Protein AF-A0A8B4CF68-F1 (afdb_monomer_lite)

pLDDT: mean 77.52, std 21.67, range [27.91, 98.62]

Secondary structure (DSSP, 8-state):
--TTT------SSTT-----GGGHHHHHHHHHHHHHHTTSS-TTPEEEP-STT-TTT-GGGTTS------TT-EEEHHHHHHHHHHS--HHHHHHHHHHHHSSHHHHHHHHHHHHHHHT----EE---STTSS-EE-----------

Organism: Shigella sonnei (NCBI:txid624)

Sequence (147 aa):
MDYASGKVLAEGNADEKLDPASLTKIMTSYVVGQALKADKIKLTDMVTVGKDAWATGNPALRGSSVMFLKPGDQVSVADLNKGVIIQSGNDACIALADYVAGSQESFIGLMNGYAKKTGSDQHYLPDGARSGCAGAVQYRARYGIAG

InterPro domains:
  IPR001967 Peptidase S11, D-alanyl-D-alanine carboxypeptidase A, N-terminal [PF00768] (1-119)
  IPR012338 Beta-lactamase/transpeptidase-like [G3DSA:3.40.710.10] (1-130)
  IPR012338 Beta-lactamase/transpeptidase-like [SSF56601] (1-125)
  IPR018044 Peptidase S11, D-alanyl-D-alanine carboxypeptidase A [PR00725] (21-32)
  IPR018044 Peptidase S11, D-alanyl-D-alanine carboxypeptidase A [PR00725] (80-97)
  IPR018044 Peptidase S11, D-alanyl-D-alanine carboxypeptidase A [PR00725] (107-120)

Foldseek 3Di:
DDPPPPDDPFFDPQFDDDWCQLVLLVLLLVLLVVCCVVVVFHQAAWFFQALCLACVNQVLNPPHFAPRDDGRDTDGNNVLNCCCPPRVHLSSSQSSQCVSQVGLVSSLVSSQVVCVVVVHPWHWDPDPSNSNRTIGPHDRDGDDDDD

Structure (mmCIF, N/CA/C/O backbone):
data_AF-A0A8B4CF68-F1
#
_entry.id   AF-A0A8B4CF68-F1
#
loop_
_atom_site.group_PDB
_atom_site.id
_atom_site.type_symbol
_atom_site.label_atom_id
_atom_site.label_alt_id
_atom_site.label_comp_id
_atom_site.label_asym_id
_atom_site.label_entity_id
_atom_site.label_seq_id
_atom_site.pdbx_PDB_ins_code
_atom_site.Cartn_x
_atom_site.Cartn_y
_atom_site.Cartn_z
_atom_site.occupancy
_atom_site.B_iso_or_equiv
_atom_site.auth_seq_id
_atom_site.auth_comp_id
_atom_site.auth_asym_id
_atom_site.auth_atom_id
_atom_site.pdbx_PDB_model_num
ATOM 1 N N . MET A 1 1 ? 12.828 -4.280 -23.700 1.00 52.12 1 MET A N 1
ATOM 2 C CA . MET A 1 1 ? 12.870 -5.758 -23.661 1.00 52.12 1 MET A CA 1
ATOM 3 C C . MET A 1 1 ? 11.609 -6.259 -24.336 1.00 52.12 1 MET A C 1
ATOM 5 O O . MET A 1 1 ? 10.569 -5.653 -24.115 1.00 52.12 1 MET A O 1
ATOM 9 N N . ASP A 1 2 ? 11.693 -7.296 -25.161 1.00 41.88 2 ASP A N 1
ATOM 10 C CA .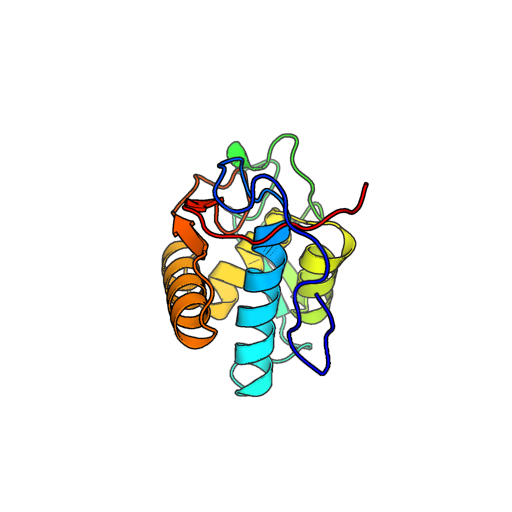 ASP A 1 2 ? 10.498 -7.947 -25.703 1.00 41.88 2 ASP A CA 1
ATOM 11 C C . ASP A 1 2 ? 9.813 -8.816 -24.630 1.00 41.88 2 ASP A C 1
ATOM 13 O O . ASP A 1 2 ? 10.482 -9.574 -23.928 1.00 41.88 2 ASP A O 1
ATOM 17 N N . TYR A 1 3 ? 8.489 -8.696 -24.491 1.00 46.47 3 TYR A N 1
ATOM 18 C CA . TYR A 1 3 ? 7.728 -9.349 -23.416 1.00 46.47 3 TYR A CA 1
ATOM 19 C C . TYR A 1 3 ? 7.591 -10.868 -23.609 1.00 46.47 3 TYR A C 1
ATOM 21 O O . TYR A 1 3 ? 7.558 -11.605 -22.628 1.00 46.47 3 TYR A O 1
ATOM 29 N N . ALA A 1 4 ? 7.532 -11.346 -24.856 1.00 43.91 4 ALA A N 1
ATOM 30 C CA . ALA A 1 4 ? 7.322 -12.763 -25.157 1.00 43.91 4 ALA A CA 1
ATOM 31 C C . ALA A 1 4 ? 8.629 -13.578 -25.162 1.00 43.91 4 ALA A C 1
ATOM 33 O O . ALA A 1 4 ? 8.625 -14.756 -24.817 1.00 43.91 4 ALA A O 1
ATOM 34 N N . SER A 1 5 ? 9.746 -12.958 -25.555 1.00 49.81 5 SER A N 1
ATOM 35 C CA . SER A 1 5 ? 11.055 -13.608 -25.719 1.00 49.81 5 SER A CA 1
ATOM 36 C C . SER A 1 5 ? 12.107 -13.194 -24.685 1.00 49.81 5 SER A C 1
ATOM 38 O O . SER A 1 5 ? 13.217 -13.724 -24.708 1.00 49.81 5 SER A O 1
ATOM 40 N N . GLY A 1 6 ? 11.813 -12.221 -23.814 1.00 52.84 6 GLY A N 1
ATOM 41 C CA . GLY A 1 6 ? 12.759 -11.683 -22.826 1.00 52.84 6 GLY A CA 1
ATOM 42 C C . GLY A 1 6 ? 13.970 -10.961 -23.433 1.00 52.84 6 GLY A C 1
ATOM 43 O O . GLY A 1 6 ? 14.901 -10.589 -22.717 1.00 52.84 6 GLY A O 1
ATOM 44 N N . LYS A 1 7 ? 13.996 -10.759 -24.757 1.00 42.41 7 LYS A N 1
ATOM 45 C CA . LYS A 1 7 ? 15.174 -10.263 -25.471 1.00 42.41 7 LYS A CA 1
ATOM 46 C C . LYS A 1 7 ? 15.404 -8.778 -25.183 1.00 42.41 7 LYS A C 1
ATOM 48 O O . LYS A 1 7 ? 14.511 -7.941 -25.351 1.00 42.41 7 LYS A O 1
ATOM 53 N N . VAL A 1 8 ? 16.615 -8.438 -24.750 1.00 46.94 8 VAL A N 1
ATOM 54 C CA . VAL A 1 8 ? 17.072 -7.047 -24.619 1.00 46.94 8 VAL A CA 1
ATOM 55 C C . VAL A 1 8 ? 17.349 -6.503 -26.023 1.00 46.94 8 VAL A C 1
ATOM 57 O O . VAL A 1 8 ? 17.970 -7.183 -26.836 1.00 46.94 8 VAL A O 1
ATOM 60 N N . LEU A 1 9 ? 16.822 -5.312 -26.324 1.00 42.69 9 LEU A N 1
ATOM 61 C CA . LEU A 1 9 ? 16.871 -4.707 -27.666 1.00 42.69 9 LEU A CA 1
ATOM 62 C C . LEU A 1 9 ? 17.871 -3.539 -27.754 1.00 42.69 9 LEU A C 1
ATOM 64 O O . LEU A 1 9 ? 18.357 -3.247 -28.837 1.00 42.69 9 LEU A O 1
ATOM 68 N N . ALA A 1 10 ? 18.184 -2.912 -26.616 1.00 36.44 10 ALA A N 1
ATOM 69 C CA . ALA A 1 10 ? 19.256 -1.942 -26.401 1.00 36.44 10 ALA A CA 1
ATOM 70 C C . ALA A 1 10 ? 19.536 -1.859 -24.886 1.00 36.44 10 ALA A C 1
ATOM 72 O O . ALA A 1 10 ? 18.625 -2.118 -24.089 1.00 36.44 10 ALA A O 1
ATOM 73 N N . GLU A 1 11 ? 20.755 -1.491 -24.487 1.00 39.50 11 GLU A N 1
ATOM 74 C CA . GLU A 1 11 ? 21.121 -1.216 -23.090 1.00 39.50 11 GLU A CA 1
ATOM 75 C C . GLU A 1 11 ? 22.165 -0.092 -22.993 1.00 39.50 11 GLU A C 1
ATOM 77 O O . GLU A 1 11 ? 23.044 0.024 -23.844 1.00 39.50 11 GLU A O 1
ATOM 82 N N . GLY A 1 12 ? 22.055 0.738 -21.953 1.00 33.22 12 GLY A N 1
ATOM 83 C CA . GLY A 1 12 ? 22.984 1.826 -21.638 1.00 33.22 12 GLY A CA 1
ATOM 84 C C . GLY A 1 12 ? 22.882 2.168 -20.151 1.00 33.22 12 GLY A C 1
ATOM 85 O O . GLY A 1 12 ? 21.776 2.258 -19.625 1.00 33.22 12 GLY A O 1
ATOM 86 N N . ASN A 1 13 ? 24.023 2.277 -19.462 1.00 37.72 13 ASN A N 1
ATOM 87 C CA . ASN A 1 13 ? 24.140 2.483 -18.006 1.00 37.72 13 ASN A CA 1
ATOM 88 C C . ASN A 1 13 ? 23.277 1.542 -17.125 1.00 37.72 13 ASN A C 1
ATOM 90 O O . ASN A 1 13 ? 22.846 1.911 -16.035 1.00 37.72 13 ASN A O 1
ATOM 94 N N . ALA A 1 14 ? 23.065 0.292 -17.554 1.00 43.56 14 ALA A N 1
ATOM 95 C CA . ALA A 1 14 ? 22.175 -0.678 -16.896 1.00 43.56 14 ALA A CA 1
ATOM 96 C C . ALA A 1 14 ? 22.576 -1.115 -15.459 1.00 43.56 14 ALA A C 1
ATOM 98 O O . ALA A 1 14 ? 21.804 -1.814 -14.798 1.00 43.56 14 ALA A O 1
ATOM 99 N N . ASP A 1 15 ? 23.756 -0.710 -14.973 1.00 47.31 15 ASP A N 1
ATOM 100 C CA . ASP A 1 15 ? 24.301 -1.020 -13.639 1.00 47.31 15 ASP A CA 1
ATOM 101 C C . ASP A 1 15 ? 24.478 0.234 -12.726 1.00 47.31 15 ASP A C 1
ATOM 103 O O . ASP A 1 15 ? 25.028 0.124 -11.626 1.00 47.31 15 ASP A O 1
ATOM 107 N N . GLU A 1 16 ? 24.033 1.429 -13.147 1.00 41.97 16 GLU A N 1
ATOM 108 C CA . GLU A 1 16 ? 24.190 2.711 -12.415 1.00 41.97 16 GLU A CA 1
ATOM 109 C C . GLU A 1 16 ? 23.060 3.010 -11.397 1.00 41.97 16 GLU A C 1
ATOM 111 O O . GLU A 1 16 ? 21.931 2.583 -11.586 1.00 41.97 16 GLU A O 1
ATOM 116 N N . LYS A 1 17 ? 23.333 3.805 -10.344 1.00 49.91 17 LYS A N 1
ATOM 117 C CA . LYS A 1 17 ? 22.405 4.208 -9.253 1.00 49.91 17 LYS A CA 1
ATOM 118 C C . LYS A 1 17 ? 22.495 5.730 -9.029 1.00 49.91 17 LYS A C 1
ATOM 120 O O . LYS A 1 17 ? 23.594 6.191 -8.735 1.00 49.91 17 LYS A O 1
ATOM 125 N N . LEU A 1 18 ? 21.470 6.585 -9.129 1.00 50.53 18 LEU A N 1
ATOM 126 C CA . LEU A 1 18 ? 20.013 6.441 -9.342 1.00 50.53 18 LEU A CA 1
ATOM 127 C C . LEU A 1 18 ? 19.178 5.900 -8.149 1.00 50.53 18 LEU A C 1
ATOM 129 O O . LEU A 1 18 ? 19.608 5.008 -7.423 1.00 50.53 18 LEU A O 1
ATOM 133 N N . ASP A 1 19 ? 17.963 6.447 -7.989 1.00 53.47 19 ASP A N 1
ATOM 134 C CA . ASP A 1 19 ? 16.898 6.154 -7.002 1.00 53.47 19 ASP A CA 1
ATOM 135 C C . ASP A 1 19 ? 15.653 5.655 -7.781 1.00 53.47 19 ASP A C 1
ATOM 137 O O . ASP A 1 19 ? 15.308 6.270 -8.794 1.00 53.47 19 ASP A O 1
ATOM 141 N N . PRO A 1 20 ? 14.984 4.548 -7.398 1.00 54.62 20 PRO A N 1
ATOM 142 C CA . PRO A 1 20 ? 13.801 4.034 -8.106 1.00 54.62 20 PRO A CA 1
ATOM 143 C C . PRO A 1 20 ? 12.565 4.944 -8.019 1.00 54.62 20 PRO A C 1
ATOM 145 O O . PRO A 1 20 ? 11.620 4.748 -8.788 1.00 54.62 20 PRO A O 1
ATOM 148 N N . ALA A 1 21 ? 12.518 5.871 -7.056 1.00 61.59 21 ALA A N 1
ATOM 149 C CA . ALA A 1 21 ? 11.381 6.728 -6.750 1.00 61.59 21 ALA A CA 1
ATOM 150 C C . ALA A 1 21 ? 10.032 5.969 -6.805 1.00 61.59 21 ALA A C 1
ATOM 152 O O . ALA A 1 21 ? 9.790 5.025 -6.048 1.00 61.59 21 ALA A O 1
ATOM 153 N N . SER A 1 22 ? 9.143 6.345 -7.732 1.00 62.84 22 SER A N 1
ATOM 154 C CA . SER A 1 22 ? 7.804 5.750 -7.854 1.00 62.84 22 SER A CA 1
ATOM 155 C C . SER A 1 22 ? 7.778 4.317 -8.404 1.00 62.84 22 SER A C 1
ATOM 157 O O . SER A 1 22 ? 6.768 3.642 -8.215 1.00 62.84 22 SER A O 1
ATOM 159 N N . LEU A 1 23 ? 8.848 3.796 -9.025 1.00 63.59 23 LEU A N 1
ATOM 160 C CA . LEU A 1 23 ? 8.848 2.412 -9.535 1.00 63.59 23 LEU A CA 1
ATOM 161 C C . LEU A 1 23 ? 8.756 1.366 -8.417 1.00 63.59 23 LEU A C 1
ATOM 163 O O . LEU A 1 23 ? 8.238 0.273 -8.638 1.00 63.59 23 LEU A O 1
ATOM 167 N N . THR A 1 24 ? 9.156 1.721 -7.194 1.00 72.19 24 THR A N 1
ATOM 168 C CA . THR A 1 24 ? 8.934 0.914 -5.986 1.00 72.19 24 THR A CA 1
ATOM 169 C C . THR A 1 24 ? 7.462 0.517 -5.803 1.00 72.19 24 THR A C 1
ATOM 171 O O . THR A 1 24 ? 7.173 -0.594 -5.351 1.00 72.19 24 THR A O 1
ATOM 174 N N . LYS A 1 25 ? 6.518 1.373 -6.223 1.00 80.31 25 LYS A N 1
ATOM 175 C CA . LYS A 1 25 ? 5.075 1.121 -6.094 1.00 80.31 25 LYS A CA 1
ATOM 176 C C . LYS A 1 25 ? 4.574 -0.034 -6.964 1.00 80.31 25 LYS A C 1
ATOM 178 O O . LYS A 1 25 ? 3.566 -0.645 -6.620 1.00 80.31 25 LYS A O 1
ATOM 183 N N . ILE A 1 26 ? 5.306 -0.411 -8.018 1.00 83.94 26 ILE A N 1
ATOM 184 C CA . ILE A 1 26 ? 5.012 -1.624 -8.801 1.00 83.94 26 ILE A CA 1
ATOM 185 C C . ILE A 1 26 ? 5.118 -2.862 -7.901 1.00 83.94 26 ILE A C 1
ATOM 187 O O . ILE A 1 26 ? 4.241 -3.725 -7.935 1.00 83.94 26 ILE A O 1
ATOM 191 N N . MET A 1 27 ? 6.143 -2.929 -7.043 1.00 87.94 27 MET A N 1
ATOM 192 C CA . MET A 1 27 ? 6.281 -4.022 -6.080 1.00 87.94 27 MET A CA 1
ATOM 193 C C . MET A 1 27 ? 5.236 -3.927 -4.965 1.00 87.94 27 MET A C 1
ATOM 195 O O . MET A 1 27 ? 4.675 -4.954 -4.600 1.00 87.94 27 MET A O 1
ATOM 199 N N . THR A 1 28 ? 4.886 -2.727 -4.482 1.00 89.06 28 THR A N 1
ATOM 200 C CA . THR A 1 28 ? 3.762 -2.546 -3.540 1.00 89.06 28 THR A CA 1
ATOM 201 C C . THR A 1 28 ? 2.470 -3.157 -4.093 1.00 89.06 28 THR A C 1
ATOM 203 O O . THR A 1 28 ? 1.880 -4.033 -3.457 1.00 89.06 28 THR A O 1
ATOM 206 N N . SER A 1 29 ? 2.066 -2.787 -5.312 1.00 89.69 29 SER A N 1
ATOM 207 C CA . SER A 1 29 ? 0.882 -3.361 -5.963 1.00 89.69 29 SER A CA 1
ATOM 208 C C . SER A 1 29 ? 1.037 -4.849 -6.297 1.00 89.69 29 SER A C 1
ATOM 210 O O . SER A 1 29 ? 0.041 -5.571 -6.282 1.00 89.69 29 SER A O 1
ATOM 212 N N . TYR A 1 30 ? 2.255 -5.350 -6.533 1.00 91.8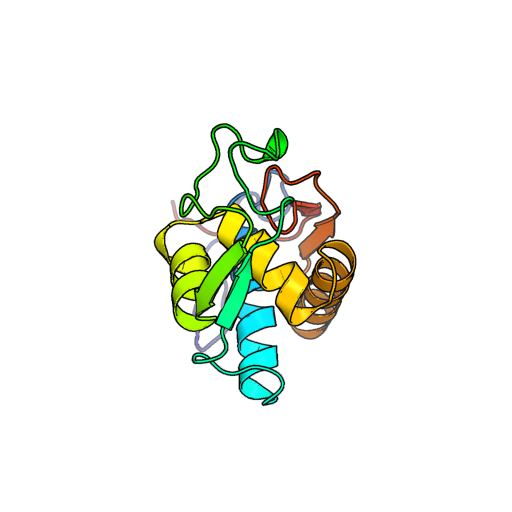1 30 TYR A N 1
ATOM 213 C CA . TYR A 1 30 ? 2.509 -6.788 -6.681 1.00 91.81 30 TYR A CA 1
ATOM 214 C C . TYR A 1 30 ? 2.269 -7.555 -5.370 1.00 91.81 30 TYR A C 1
ATOM 216 O O . TYR A 1 30 ? 1.587 -8.579 -5.387 1.00 91.81 30 TYR A O 1
ATOM 224 N N . VAL A 1 31 ? 2.752 -7.057 -4.223 1.00 94.12 31 VAL A N 1
ATOM 225 C CA . VAL A 1 31 ? 2.499 -7.677 -2.906 1.00 94.12 31 VAL A CA 1
ATOM 226 C C . VAL A 1 31 ? 1.001 -7.681 -2.583 1.00 94.12 31 VAL A C 1
ATOM 228 O O . VAL A 1 31 ? 0.467 -8.723 -2.196 1.00 94.12 31 VAL A O 1
ATOM 231 N N . VAL A 1 32 ? 0.306 -6.561 -2.813 1.00 95.06 32 VAL A N 1
ATOM 232 C CA . VAL A 1 32 ? -1.158 -6.449 -2.645 1.00 95.06 32 VAL A CA 1
ATOM 233 C C . VAL A 1 32 ? -1.895 -7.412 -3.586 1.00 95.06 32 VAL A C 1
ATOM 235 O O . VAL A 1 32 ? -2.770 -8.156 -3.147 1.00 95.06 32 VAL A O 1
ATOM 238 N N . GLY A 1 33 ? -1.499 -7.479 -4.860 1.00 95.88 33 GLY A N 1
ATOM 239 C CA . GLY A 1 33 ? -2.053 -8.413 -5.846 1.00 95.88 33 GLY A CA 1
ATOM 240 C C . GLY A 1 33 ? -1.851 -9.883 -5.471 1.00 95.88 33 GLY A C 1
ATOM 241 O O . GLY A 1 33 ? -2.750 -10.700 -5.659 1.00 95.88 33 GLY A O 1
ATOM 242 N N . GLN A 1 34 ? -0.708 -10.226 -4.877 1.00 97.19 34 GLN A N 1
ATOM 243 C CA . GLN A 1 34 ? -0.432 -11.571 -4.372 1.00 97.19 34 GLN A CA 1
ATOM 244 C C . GLN A 1 34 ? -1.231 -11.904 -3.102 1.00 97.19 34 GLN A C 1
ATOM 246 O O . GLN A 1 34 ? -1.609 -13.060 -2.922 1.00 97.19 34 GLN A O 1
ATOM 251 N N . ALA A 1 35 ? -1.524 -10.922 -2.242 1.00 97.44 35 ALA A N 1
ATOM 252 C CA . ALA A 1 35 ? -2.413 -11.100 -1.092 1.00 97.44 35 ALA A CA 1
ATOM 253 C C . ALA A 1 35 ? -3.877 -11.307 -1.527 1.00 97.44 35 ALA A C 1
ATOM 255 O O . ALA A 1 35 ? -4.525 -12.231 -1.034 1.00 97.44 35 ALA A O 1
ATOM 256 N N . LEU A 1 36 ? -4.352 -10.524 -2.505 1.00 97.56 36 LEU A N 1
ATOM 257 C CA . LEU A 1 36 ? -5.659 -10.693 -3.159 1.00 97.56 36 LEU A CA 1
ATOM 258 C C . LEU A 1 36 ? -5.785 -12.075 -3.818 1.00 97.56 36 LEU A C 1
ATOM 260 O O . LEU A 1 36 ? -6.746 -12.795 -3.579 1.00 97.56 36 LEU A O 1
ATOM 264 N N . LYS A 1 37 ? -4.784 -12.484 -4.608 1.00 97.25 37 LYS A N 1
ATOM 265 C CA . LYS A 1 37 ? -4.750 -13.790 -5.295 1.00 97.25 37 LYS A CA 1
ATOM 266 C C . LYS A 1 37 ? -4.721 -14.990 -4.337 1.00 97.25 37 LYS A C 1
ATOM 268 O O . LYS A 1 37 ? -5.063 -16.095 -4.742 1.00 97.25 37 LYS A O 1
ATOM 273 N N . ALA A 1 38 ? -4.275 -14.786 -3.101 1.00 97.38 38 ALA A N 1
ATOM 274 C CA . ALA A 1 38 ? -4.233 -15.806 -2.057 1.00 97.38 38 ALA A CA 1
ATOM 275 C C . ALA A 1 38 ? -5.447 -15.750 -1.106 1.00 97.38 38 ALA A C 1
ATOM 277 O O . ALA A 1 38 ? -5.373 -16.339 -0.028 1.00 97.38 38 ALA A O 1
ATOM 278 N N . ASP A 1 39 ? -6.505 -15.006 -1.462 1.00 97.31 39 ASP A N 1
ATOM 279 C CA . ASP A 1 39 ? -7.723 -14.781 -0.663 1.00 97.31 39 ASP A CA 1
ATOM 280 C C . ASP A 1 39 ? -7.460 -14.287 0.778 1.00 97.31 39 ASP A C 1
ATOM 282 O O . ASP A 1 39 ? -8.284 -14.459 1.677 1.00 97.31 39 ASP A O 1
ATOM 286 N N . LYS A 1 40 ? -6.307 -13.641 1.017 1.00 97.62 40 LYS A N 1
ATOM 287 C CA . LYS A 1 40 ? -5.946 -13.083 2.334 1.00 97.62 40 LYS A CA 1
ATOM 288 C C . LYS A 1 40 ? -6.628 -11.751 2.629 1.00 97.62 40 LYS A C 1
ATOM 290 O O . LYS A 1 40 ? -6.804 -11.408 3.791 1.00 97.62 40 LYS A O 1
ATOM 295 N N . ILE A 1 41 ? -6.944 -11.011 1.572 1.00 98.06 41 ILE A N 1
ATOM 296 C CA . ILE A 1 41 ? -7.655 -9.731 1.566 1.00 98.06 41 ILE A CA 1
ATOM 297 C C . ILE A 1 41 ? -8.564 -9.706 0.335 1.00 98.06 41 ILE A C 1
ATOM 299 O O . ILE A 1 41 ? -8.333 -10.446 -0.626 1.00 98.06 41 ILE A O 1
ATOM 303 N N . LYS A 1 42 ? -9.550 -8.816 0.317 1.00 98.44 42 LYS A N 1
ATOM 304 C CA . LYS A 1 42 ? -10.470 -8.589 -0.802 1.00 98.44 42 LYS A CA 1
ATOM 305 C C . LYS A 1 42 ? -10.469 -7.121 -1.194 1.00 98.44 42 LYS A C 1
ATOM 307 O O . LYS A 1 42 ? -10.268 -6.239 -0.371 1.00 98.44 42 LYS A O 1
ATOM 312 N N . LEU A 1 43 ? -10.781 -6.847 -2.460 1.00 98.00 43 LEU A N 1
ATOM 313 C CA . LEU A 1 43 ? -10.923 -5.480 -2.981 1.00 98.00 43 LEU A CA 1
ATOM 314 C C . LEU A 1 43 ? -11.978 -4.647 -2.227 1.00 98.00 43 LEU A C 1
ATOM 316 O O . LEU A 1 43 ? -11.868 -3.426 -2.173 1.00 98.00 43 LEU A O 1
ATOM 320 N N . THR A 1 44 ? -12.984 -5.314 -1.661 1.00 98.38 44 THR A N 1
ATOM 321 C CA . THR A 1 44 ? -14.082 -4.726 -0.881 1.00 98.38 44 THR A CA 1
ATOM 322 C C . THR A 1 44 ? -13.765 -4.533 0.598 1.00 98.38 44 THR A C 1
ATOM 324 O O . THR A 1 44 ? -14.601 -3.983 1.310 1.00 98.38 44 THR A O 1
ATOM 327 N N . ASP A 1 45 ? -12.622 -5.020 1.087 1.00 98.56 45 ASP A N 1
ATOM 328 C CA . ASP A 1 45 ? -12.287 -4.882 2.500 1.00 98.56 45 ASP A CA 1
ATOM 329 C C . ASP A 1 45 ? -11.982 -3.416 2.819 1.00 98.56 45 ASP A C 1
ATOM 331 O O . ASP A 1 45 ? -11.339 -2.712 2.034 1.00 98.56 45 ASP A O 1
ATOM 335 N N . MET A 1 46 ? -12.464 -2.957 3.973 1.00 98.62 46 MET A N 1
ATOM 336 C CA . MET A 1 46 ? -12.277 -1.585 4.432 1.00 98.62 46 MET A CA 1
ATOM 337 C C . MET A 1 46 ? -11.038 -1.504 5.319 1.00 98.62 46 MET A C 1
ATOM 339 O O . MET A 1 46 ? -10.938 -2.177 6.347 1.00 98.62 46 MET A O 1
ATOM 343 N N . VAL A 1 47 ? -10.095 -0.664 4.910 1.00 98.50 47 VAL A N 1
ATOM 344 C CA . VAL A 1 47 ? -8.875 -0.360 5.651 1.00 98.50 47 VAL A CA 1
ATOM 345 C C . VAL A 1 47 ? -9.126 0.864 6.521 1.00 98.50 47 VAL A C 1
ATOM 347 O O . VAL A 1 47 ? -9.571 1.902 6.031 1.00 98.50 47 VAL A O 1
ATOM 350 N N . THR A 1 48 ? -8.808 0.745 7.810 1.00 98.38 48 THR A N 1
ATOM 351 C CA . THR A 1 48 ? -8.802 1.881 8.739 1.00 98.38 48 THR A CA 1
ATOM 352 C C . THR A 1 48 ? -7.483 2.628 8.596 1.00 98.38 48 THR A C 1
ATOM 354 O O . THR A 1 48 ? -6.426 2.062 8.865 1.00 98.38 48 THR A O 1
ATOM 357 N N . VAL A 1 49 ? -7.531 3.893 8.188 1.00 97.69 49 VAL A N 1
ATOM 358 C CA . VAL A 1 49 ? -6.330 4.715 7.992 1.00 97.69 49 VAL A CA 1
ATOM 359 C C . VAL A 1 49 ? -5.674 5.053 9.338 1.00 97.69 49 VAL A C 1
ATOM 361 O O . VAL A 1 49 ? -6.328 5.561 10.255 1.00 97.69 49 VAL A O 1
ATOM 364 N N . GLY A 1 50 ? -4.370 4.786 9.448 1.00 95.25 50 GLY A N 1
ATOM 365 C CA . GLY A 1 50 ? -3.541 5.092 10.616 1.00 95.25 50 GLY A CA 1
ATOM 366 C C . GLY A 1 50 ? -3.088 6.558 10.710 1.00 95.25 50 GLY A C 1
ATOM 367 O O . GLY A 1 50 ? -3.475 7.422 9.922 1.00 95.25 50 GLY A O 1
ATOM 368 N N . LYS A 1 51 ? -2.265 6.871 11.720 1.00 95.12 51 LYS A N 1
ATOM 369 C CA . LYS A 1 51 ? -1.679 8.222 11.905 1.00 95.12 51 LYS A CA 1
ATOM 370 C C . LYS A 1 51 ? -0.410 8.438 11.074 1.00 95.12 51 LYS A C 1
ATOM 372 O O . LYS A 1 51 ? -0.108 9.562 10.689 1.00 95.12 51 LYS A O 1
ATOM 377 N N . ASP A 1 52 ? 0.303 7.356 10.817 1.00 90.88 52 ASP A N 1
ATOM 378 C CA . ASP A 1 52 ? 1.421 7.184 9.883 1.00 90.88 52 ASP A CA 1
ATOM 379 C C . ASP A 1 52 ? 1.034 7.512 8.434 1.00 90.88 52 ASP A C 1
ATOM 381 O O . ASP A 1 52 ? 1.758 8.244 7.757 1.00 90.88 52 ASP A O 1
ATOM 385 N N . ALA A 1 53 ? -0.131 7.048 7.981 1.00 92.12 53 ALA A N 1
ATOM 386 C CA . ALA A 1 53 ? -0.682 7.342 6.660 1.00 92.12 53 ALA A CA 1
ATOM 387 C C . ALA A 1 53 ? -1.204 8.790 6.509 1.00 92.12 53 ALA A C 1
ATOM 389 O O . ALA A 1 53 ? -1.588 9.195 5.418 1.00 92.12 53 ALA A O 1
ATOM 390 N N . TRP A 1 54 ? -1.229 9.611 7.565 1.00 93.94 54 TRP A N 1
ATOM 391 C CA . TRP A 1 54 ? -1.776 10.968 7.480 1.00 93.94 54 TRP A CA 1
ATOM 392 C C . TRP A 1 54 ? -0.722 12.004 7.078 1.00 93.94 54 TRP A C 1
ATOM 394 O O . TRP A 1 54 ? 0.142 12.377 7.871 1.00 93.94 54 TRP A O 1
ATOM 404 N N . ALA A 1 55 ? -0.851 12.564 5.873 1.00 88.94 55 ALA A N 1
ATOM 405 C CA . ALA A 1 55 ? 0.118 13.506 5.300 1.00 88.94 55 ALA A CA 1
ATOM 406 C C . ALA A 1 55 ? 0.391 14.778 6.133 1.00 88.94 55 ALA A C 1
ATOM 408 O O . ALA A 1 55 ? 1.473 15.358 6.042 1.00 88.94 55 ALA A O 1
ATOM 409 N N . THR A 1 56 ? -0.566 15.233 6.951 1.00 89.19 56 THR A N 1
ATOM 410 C CA . THR A 1 56 ? -0.360 16.377 7.862 1.00 89.19 56 THR A CA 1
ATOM 411 C C . THR A 1 56 ? 0.343 15.967 9.160 1.00 89.19 56 THR A C 1
ATOM 413 O O . THR A 1 56 ? 1.072 16.773 9.734 1.00 89.19 56 THR A O 1
ATOM 416 N N . GLY A 1 57 ? 0.132 14.728 9.621 1.00 86.12 57 GLY A N 1
ATOM 417 C CA . GLY A 1 57 ? 0.709 14.187 10.855 1.00 86.12 57 GLY A CA 1
ATOM 418 C C . GLY A 1 57 ? 2.086 13.544 10.677 1.00 86.12 57 GLY A C 1
ATOM 419 O O . GLY A 1 57 ? 2.860 13.512 11.630 1.00 86.12 57 GLY A O 1
ATOM 420 N N . ASN A 1 58 ? 2.411 13.075 9.470 1.00 85.81 58 ASN A N 1
ATOM 421 C CA . ASN A 1 58 ? 3.681 12.439 9.132 1.00 85.81 58 ASN A CA 1
ATOM 422 C C . ASN A 1 58 ? 4.575 13.391 8.304 1.00 85.81 58 ASN A C 1
ATOM 424 O O . ASN A 1 58 ? 4.323 13.592 7.112 1.00 85.81 58 ASN A O 1
ATOM 428 N N . PRO A 1 59 ? 5.653 13.962 8.885 1.00 85.69 59 PRO A N 1
ATOM 429 C CA . PRO A 1 59 ? 6.524 14.909 8.190 1.00 85.69 59 PRO A CA 1
ATOM 430 C C . PRO A 1 59 ? 7.188 14.372 6.920 1.00 85.69 59 PRO A C 1
ATOM 432 O O . PRO A 1 59 ? 7.534 15.169 6.051 1.00 85.69 59 PRO A O 1
ATOM 435 N N . ALA A 1 60 ? 7.358 13.054 6.795 1.00 81.06 60 ALA A N 1
ATOM 436 C CA . ALA A 1 60 ? 7.994 12.437 5.637 1.00 81.06 60 ALA A CA 1
ATOM 437 C C . ALA A 1 60 ? 7.110 12.434 4.379 1.00 81.06 60 ALA A C 1
ATOM 439 O O . ALA A 1 60 ? 7.632 12.396 3.268 1.00 81.06 60 ALA A O 1
ATOM 440 N N . LEU A 1 61 ? 5.786 12.536 4.540 1.00 82.62 61 LEU A N 1
ATOM 441 C CA . LEU A 1 61 ? 4.836 12.643 3.428 1.00 82.62 61 LEU A CA 1
ATOM 442 C C . LEU A 1 61 ? 4.748 14.070 2.849 1.00 82.62 61 LEU A C 1
ATOM 444 O O . LEU A 1 61 ? 4.120 14.280 1.807 1.00 82.62 61 LEU A O 1
ATOM 448 N N . ARG A 1 62 ? 5.363 15.073 3.494 1.00 83.38 62 ARG A N 1
ATOM 449 C CA . ARG A 1 62 ? 5.256 16.485 3.089 1.00 83.38 62 ARG A CA 1
ATOM 450 C C . ARG A 1 62 ? 5.931 16.718 1.735 1.00 83.38 62 ARG A C 1
ATOM 452 O O . ARG A 1 62 ? 7.116 16.456 1.572 1.00 83.38 62 ARG A O 1
ATOM 459 N N . GLY A 1 63 ? 5.170 17.255 0.781 1.00 81.19 63 GLY A N 1
ATOM 460 C CA . GLY A 1 63 ? 5.637 17.488 -0.591 1.00 81.19 63 GLY A CA 1
ATOM 461 C C . GLY A 1 63 ? 5.625 16.245 -1.489 1.00 81.19 63 GLY A C 1
ATOM 462 O O . GLY A 1 63 ? 6.032 16.342 -2.643 1.00 81.19 63 GLY A O 1
ATOM 463 N N . SER A 1 64 ? 5.148 15.098 -0.993 1.00 82.25 64 SER A N 1
ATOM 464 C CA . SER A 1 64 ? 4.948 13.888 -1.798 1.00 82.25 64 SER A CA 1
ATOM 465 C C . SER A 1 64 ? 3.534 13.807 -2.392 1.00 82.25 64 SER A C 1
ATOM 467 O O . SER A 1 64 ? 2.640 14.559 -2.000 1.00 82.25 64 SER A O 1
ATOM 469 N N . SER A 1 65 ? 3.326 12.900 -3.353 1.00 87.19 65 SER A N 1
ATOM 470 C CA . SER A 1 65 ? 1.987 12.606 -3.885 1.00 87.19 65 SER A CA 1
ATOM 471 C C . SER A 1 65 ? 1.163 11.828 -2.858 1.00 87.19 65 SER A C 1
ATOM 473 O O . SER A 1 65 ? 1.663 10.875 -2.262 1.00 87.19 65 SER A O 1
ATOM 475 N N . VAL A 1 66 ? -0.090 12.236 -2.646 1.00 90.94 66 VAL A N 1
ATOM 476 C CA . VAL A 1 66 ? -0.974 11.722 -1.586 1.00 90.94 66 VAL A CA 1
ATOM 477 C C . VAL A 1 66 ? -2.439 11.682 -2.041 1.00 90.94 66 VAL A C 1
ATOM 479 O O . VAL A 1 66 ? -2.857 12.502 -2.858 1.00 90.94 66 VAL A O 1
ATOM 482 N N . MET A 1 67 ? -3.220 10.756 -1.482 1.00 94.56 67 MET A N 1
ATOM 483 C CA . MET A 1 67 ? -4.688 10.697 -1.564 1.00 94.56 67 MET A CA 1
ATOM 484 C C . MET A 1 67 ? -5.387 11.664 -0.588 1.00 94.56 67 MET A C 1
ATOM 486 O O . MET A 1 67 ? -6.597 11.856 -0.693 1.00 94.56 67 MET A O 1
ATOM 490 N N . PHE A 1 68 ? -4.644 12.271 0.345 1.00 95.12 68 PHE A N 1
ATOM 491 C CA . PHE A 1 68 ? -5.140 13.122 1.440 1.00 95.12 68 PHE A CA 1
ATOM 492 C C . PHE A 1 68 ? -5.937 12.361 2.515 1.00 95.12 68 PHE A C 1
ATOM 494 O O . PHE A 1 68 ? -6.875 12.909 3.104 1.00 95.12 68 PHE A O 1
ATOM 501 N N . LEU A 1 69 ? -5.532 11.117 2.797 1.00 96.00 69 LEU A N 1
ATOM 502 C CA . LEU A 1 69 ? -6.134 10.274 3.838 1.00 96.00 69 LEU A CA 1
ATOM 503 C C . LEU A 1 69 ? -6.002 10.899 5.240 1.00 96.00 69 LEU A C 1
ATOM 505 O O . LEU A 1 69 ? -5.008 11.572 5.534 1.00 96.00 69 LEU A O 1
ATOM 509 N N . LYS A 1 70 ? -6.972 10.647 6.127 1.00 97.38 70 LYS A N 1
ATOM 510 C CA . LYS A 1 70 ? -6.983 11.103 7.529 1.00 97.38 70 LYS A CA 1
ATOM 511 C C . LYS A 1 70 ? -7.141 9.927 8.503 1.00 97.38 70 LYS A C 1
ATOM 513 O O . LYS A 1 70 ? -7.775 8.933 8.157 1.00 97.38 70 LYS A O 1
ATOM 518 N N . PRO A 1 71 ? -6.629 10.025 9.745 1.00 98.00 71 PRO A N 1
ATOM 519 C CA . PRO A 1 71 ? -6.706 8.925 10.699 1.00 98.00 71 PRO A CA 1
ATOM 520 C C . PRO A 1 71 ? -8.161 8.586 11.041 1.00 98.00 71 PRO A C 1
ATOM 522 O O . PRO A 1 71 ? -8.930 9.470 11.419 1.00 98.00 71 PRO A O 1
ATOM 525 N N . GLY A 1 72 ? -8.515 7.306 10.947 1.00 97.81 72 GLY A N 1
ATOM 526 C CA . GLY A 1 72 ? -9.876 6.810 11.159 1.00 97.81 72 GLY A CA 1
ATOM 527 C C . GLY A 1 72 ? -10.758 6.768 9.906 1.00 97.81 72 GLY A C 1
ATOM 528 O O . GLY A 1 72 ? -11.834 6.170 9.977 1.00 97.81 72 GLY A O 1
ATOM 529 N N . ASP A 1 73 ? -10.315 7.320 8.767 1.00 98.38 73 ASP A N 1
ATOM 530 C CA . ASP A 1 73 ? -10.997 7.114 7.484 1.00 98.38 73 ASP A CA 1
ATOM 531 C C . ASP A 1 73 ? -11.099 5.608 7.180 1.00 98.38 73 ASP A C 1
ATOM 533 O O . ASP A 1 73 ? -10.182 4.833 7.465 1.00 98.38 73 ASP A O 1
ATOM 537 N N . GLN A 1 74 ? -12.220 5.197 6.586 1.00 98.56 74 GLN A N 1
ATOM 538 C CA . GLN A 1 74 ? -12.429 3.846 6.065 1.00 98.56 74 GLN A CA 1
ATOM 539 C C . GLN A 1 74 ? -12.338 3.905 4.543 1.00 98.56 74 GLN A C 1
ATOM 541 O O . GLN A 1 74 ? -13.213 4.489 3.900 1.00 98.56 74 GLN A O 1
ATOM 546 N N . VAL A 1 75 ? -11.309 3.295 3.956 1.00 98.56 75 VAL A N 1
ATOM 547 C CA . VAL A 1 75 ? -11.101 3.286 2.497 1.00 98.56 75 VAL A CA 1
ATOM 548 C C . VAL A 1 75 ? -10.966 1.852 2.003 1.00 98.56 75 VAL A C 1
ATOM 550 O O . VAL A 1 75 ? -10.328 1.029 2.654 1.00 98.56 75 VAL A O 1
ATOM 553 N N . SER A 1 76 ? -11.582 1.531 0.864 1.00 98.62 76 SER A N 1
ATOM 554 C CA . SER A 1 76 ? -11.516 0.175 0.316 1.00 98.62 76 SER A CA 1
ATOM 555 C C . SER A 1 76 ? -10.094 -0.173 -0.148 1.00 98.62 76 SER A C 1
ATOM 557 O O . SER A 1 76 ? -9.371 0.685 -0.668 1.00 98.62 76 SER A O 1
ATOM 559 N N . VAL A 1 77 ? -9.704 -1.448 -0.042 1.00 98.19 77 VAL A N 1
ATOM 560 C CA . VAL A 1 77 ? -8.454 -1.961 -0.642 1.00 98.19 77 VAL A CA 1
ATOM 561 C C . VAL A 1 77 ? -8.382 -1.623 -2.138 1.00 98.19 77 VAL A C 1
ATOM 563 O O . VAL A 1 77 ? -7.308 -1.296 -2.646 1.00 98.19 77 VAL A O 1
ATOM 566 N N . ALA A 1 78 ? -9.516 -1.648 -2.851 1.00 97.69 78 ALA A N 1
ATOM 567 C CA . ALA A 1 78 ? -9.582 -1.253 -4.256 1.00 97.69 78 ALA A CA 1
ATOM 568 C C . ALA A 1 78 ? -9.177 0.209 -4.488 1.00 97.69 78 ALA A C 1
ATOM 570 O O . ALA A 1 78 ? -8.411 0.486 -5.410 1.00 97.69 78 ALA A O 1
ATOM 571 N N . ASP A 1 79 ? -9.686 1.142 -3.683 1.00 98.25 79 ASP A N 1
ATOM 572 C CA . ASP A 1 79 ? -9.455 2.575 -3.878 1.00 98.25 79 ASP A CA 1
ATOM 573 C C . ASP A 1 79 ? -8.079 3.013 -3.376 1.00 98.25 79 ASP A C 1
ATOM 575 O O . ASP A 1 79 ? -7.424 3.812 -4.047 1.00 98.25 79 ASP A O 1
ATOM 579 N N . LEU A 1 80 ? -7.571 2.410 -2.295 1.00 96.88 80 LEU A N 1
ATOM 580 C CA . LEU A 1 80 ? -6.171 2.578 -1.899 1.00 96.88 80 LEU A CA 1
ATOM 581 C C . LEU A 1 80 ? -5.221 2.072 -2.992 1.00 96.88 80 LEU A C 1
ATOM 583 O O . LEU A 1 80 ? -4.285 2.776 -3.368 1.00 96.88 80 LEU A O 1
ATOM 587 N N . ASN A 1 81 ? -5.475 0.894 -3.575 1.00 94.44 81 ASN A N 1
ATOM 588 C CA . ASN A 1 81 ? -4.619 0.361 -4.640 1.00 94.44 81 ASN A CA 1
ATOM 589 C C . ASN A 1 81 ? -4.695 1.218 -5.921 1.00 94.44 81 ASN A C 1
ATOM 591 O O . ASN A 1 81 ? -3.679 1.415 -6.586 1.00 94.44 81 ASN A O 1
ATOM 595 N N . LYS A 1 82 ? -5.857 1.813 -6.240 1.00 93.75 82 LYS A N 1
ATOM 596 C CA . LYS A 1 82 ? -5.956 2.860 -7.278 1.00 93.75 82 LYS A CA 1
ATOM 597 C C . LYS A 1 82 ? -5.127 4.095 -6.917 1.00 93.75 82 LYS A C 1
ATOM 599 O O . LYS A 1 82 ? -4.452 4.621 -7.793 1.00 93.75 82 LYS A O 1
ATOM 604 N N . GLY A 1 83 ? -5.134 4.545 -5.663 1.00 92.75 83 GLY A N 1
ATOM 605 C CA . GLY A 1 83 ? -4.295 5.653 -5.194 1.00 92.75 83 GLY A CA 1
ATOM 606 C C . GLY A 1 83 ? -2.800 5.392 -5.383 1.00 92.75 83 GLY A C 1
ATOM 607 O O . GLY A 1 83 ? -2.085 6.242 -5.914 1.00 92.75 83 GLY A O 1
ATOM 608 N N . VAL A 1 84 ? -2.342 4.182 -5.049 1.00 90.50 84 VAL A N 1
ATOM 609 C CA . VAL A 1 84 ? -0.960 3.730 -5.291 1.00 90.50 84 VAL A CA 1
ATOM 610 C C . VAL A 1 84 ? -0.618 3.733 -6.785 1.0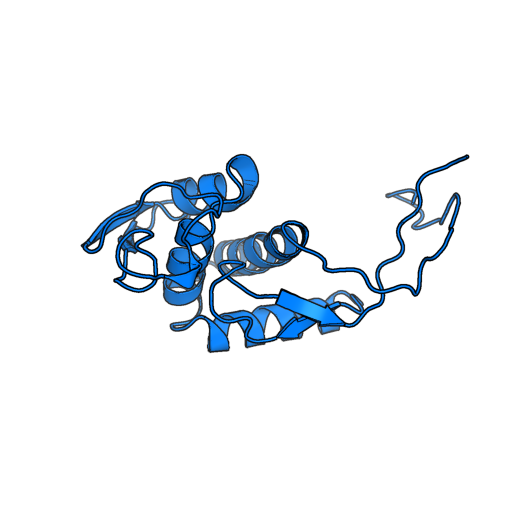0 90.50 84 VAL A C 1
ATOM 612 O O . VAL A 1 84 ? 0.412 4.284 -7.167 1.00 90.50 84 VAL A O 1
ATOM 615 N N . ILE A 1 85 ? -1.472 3.150 -7.634 1.00 87.81 85 ILE A N 1
ATOM 616 C CA . ILE A 1 85 ? -1.182 2.940 -9.065 1.00 87.81 85 ILE A CA 1
ATOM 617 C C . ILE A 1 85 ? -1.356 4.219 -9.902 1.00 87.81 85 ILE A C 1
ATOM 619 O O . ILE A 1 85 ? -0.562 4.470 -10.803 1.00 87.81 85 ILE A O 1
ATOM 623 N N . ILE A 1 86 ? -2.398 5.011 -9.635 1.00 85.56 86 ILE A N 1
ATOM 624 C CA . ILE A 1 86 ? -2.813 6.152 -10.471 1.00 85.56 86 ILE A CA 1
ATOM 625 C C . ILE A 1 86 ? -2.237 7.466 -9.940 1.00 85.56 86 ILE A C 1
ATOM 627 O O . ILE A 1 86 ? -1.707 8.260 -10.712 1.00 85.56 86 ILE A O 1
ATOM 631 N N . GLN A 1 87 ? -2.344 7.713 -8.631 1.00 82.00 87 GLN A N 1
ATOM 632 C CA . GLN A 1 87 ? -1.885 8.966 -8.016 1.00 82.00 87 GLN A CA 1
ATOM 633 C C . GLN A 1 87 ? -0.449 8.884 -7.485 1.00 82.00 87 GLN A C 1
ATOM 635 O O . GLN A 1 87 ? 0.091 9.900 -7.059 1.00 82.00 87 GLN A O 1
ATOM 640 N N . SER A 1 88 ? 0.181 7.701 -7.486 1.00 86.62 88 SER A N 1
ATOM 641 C CA . SER A 1 88 ? 1.452 7.462 -6.786 1.00 86.62 88 SER A CA 1
ATOM 642 C C . SER A 1 88 ? 1.369 7.847 -5.294 1.00 86.62 88 SER A C 1
ATOM 644 O O . SER A 1 88 ? 2.345 8.320 -4.712 1.00 86.62 88 SER A O 1
ATOM 646 N N . GLY A 1 89 ? 0.196 7.660 -4.674 1.00 89.25 89 GLY A N 1
ATOM 647 C CA . GLY A 1 89 ? -0.106 8.097 -3.309 1.00 89.25 89 GLY A CA 1
ATOM 648 C C . GLY A 1 89 ? 0.736 7.377 -2.255 1.00 89.25 89 GLY A C 1
ATOM 649 O O . GLY A 1 89 ? 0.608 6.168 -2.071 1.00 89.25 89 GLY A O 1
ATOM 650 N N . ASN A 1 90 ? 1.597 8.116 -1.555 1.00 89.44 90 ASN A N 1
ATOM 651 C CA . ASN A 1 90 ? 2.466 7.582 -0.506 1.00 89.44 90 ASN A CA 1
ATOM 652 C C . ASN A 1 90 ? 1.698 7.239 0.784 1.00 89.44 90 ASN A C 1
ATOM 654 O O . ASN A 1 90 ? 2.045 6.279 1.461 1.00 89.44 90 ASN A O 1
ATOM 658 N N . ASP A 1 91 ? 0.647 7.990 1.111 1.00 92.81 91 ASP A N 1
ATOM 659 C CA . ASP A 1 91 ? -0.281 7.680 2.208 1.00 92.81 91 ASP A CA 1
ATOM 660 C C . ASP A 1 91 ? -1.048 6.372 1.960 1.00 92.81 91 ASP A C 1
ATOM 662 O O . ASP A 1 91 ? -1.168 5.535 2.854 1.00 92.81 91 ASP A O 1
ATOM 666 N N . ALA A 1 92 ? -1.499 6.162 0.722 1.00 94.12 92 ALA A N 1
ATOM 667 C CA . ALA A 1 92 ? -2.148 4.929 0.286 1.00 94.12 92 ALA A CA 1
ATOM 668 C C . ALA A 1 92 ? -1.221 3.708 0.381 1.00 94.12 92 ALA A C 1
ATOM 670 O O . ALA A 1 92 ? -1.660 2.620 0.759 1.00 94.12 92 ALA A O 1
ATOM 671 N N . CYS A 1 93 ? 0.065 3.897 0.061 1.00 92.00 93 CYS A N 1
ATOM 672 C CA . CYS A 1 93 ? 1.099 2.884 0.241 1.00 92.00 93 CYS A CA 1
ATOM 673 C C . CYS A 1 93 ? 1.238 2.466 1.713 1.00 92.00 93 CYS A C 1
ATOM 675 O O . CYS A 1 93 ? 1.172 1.269 1.989 1.00 92.00 93 CYS A O 1
ATOM 677 N N . ILE A 1 94 ? 1.349 3.427 2.641 1.00 92.50 94 ILE A N 1
ATOM 678 C CA . ILE A 1 94 ? 1.444 3.152 4.085 1.00 92.50 94 ILE A CA 1
ATOM 679 C C . ILE A 1 94 ? 0.209 2.376 4.561 1.00 92.50 94 ILE A C 1
ATOM 681 O O . ILE A 1 94 ? 0.342 1.270 5.080 1.00 92.50 94 ILE A O 1
ATOM 685 N N . ALA A 1 95 ? -0.995 2.891 4.287 1.00 95.69 95 ALA A N 1
ATOM 686 C CA . ALA A 1 95 ? -2.242 2.265 4.730 1.00 95.69 95 ALA A CA 1
ATOM 687 C C . ALA A 1 95 ? -2.401 0.813 4.229 1.00 95.69 95 ALA A C 1
ATOM 689 O O . ALA A 1 95 ? -2.865 -0.053 4.971 1.00 95.69 95 ALA A O 1
ATOM 690 N N . LEU A 1 96 ? -1.988 0.518 2.989 1.00 95.88 96 LEU A N 1
ATOM 691 C CA . LEU A 1 96 ? -1.970 -0.854 2.469 1.00 95.88 96 LEU A CA 1
ATOM 692 C C . LEU A 1 96 ? -0.871 -1.715 3.098 1.00 95.88 96 LEU A C 1
ATOM 694 O O . LEU A 1 96 ? -1.106 -2.900 3.328 1.00 95.88 96 LEU A O 1
ATOM 698 N N . ALA A 1 97 ? 0.310 -1.161 3.373 1.00 93.69 97 ALA A N 1
ATOM 699 C CA . ALA A 1 97 ? 1.401 -1.903 3.996 1.00 93.69 97 ALA A CA 1
ATOM 700 C C . ALA A 1 97 ? 1.016 -2.397 5.397 1.00 93.69 97 ALA A C 1
ATOM 702 O O . ALA A 1 97 ? 1.148 -3.589 5.693 1.00 93.69 97 ALA A O 1
ATOM 703 N N . ASP A 1 98 ? 0.458 -1.502 6.212 1.00 94.81 98 ASP A N 1
ATOM 704 C CA . ASP A 1 98 ? 0.026 -1.810 7.573 1.00 94.81 98 ASP A CA 1
ATOM 705 C C . ASP A 1 98 ? -1.172 -2.775 7.573 1.00 94.81 98 ASP A C 1
ATOM 707 O O . ASP A 1 98 ? -1.204 -3.720 8.360 1.00 94.81 98 ASP A O 1
ATOM 711 N N . TYR A 1 99 ? -2.110 -2.635 6.628 1.00 97.50 99 TYR A N 1
ATOM 712 C CA . TYR A 1 99 ? -3.233 -3.570 6.488 1.00 97.50 99 TYR A CA 1
ATOM 713 C C . TYR A 1 99 ? -2.810 -4.983 6.050 1.00 97.50 99 TYR A C 1
ATOM 715 O O . TYR A 1 99 ? -3.317 -5.978 6.566 1.00 97.50 99 TYR A O 1
ATOM 723 N N . VAL A 1 100 ? -1.884 -5.093 5.091 1.00 96.69 100 VAL A N 1
ATOM 724 C CA . VAL A 1 100 ? -1.498 -6.379 4.480 1.00 96.69 100 VAL A CA 1
ATOM 725 C C . VAL A 1 100 ? -0.457 -7.140 5.301 1.00 96.69 100 VAL A C 1
ATOM 727 O O . VAL A 1 100 ? -0.433 -8.374 5.259 1.00 96.69 100 VAL A O 1
ATOM 730 N N . ALA A 1 101 ? 0.418 -6.434 6.022 1.00 95.06 101 ALA A N 1
ATOM 731 C CA . ALA A 1 101 ? 1.549 -7.035 6.729 1.00 95.06 101 ALA A CA 1
ATOM 732 C C . ALA A 1 101 ? 1.640 -6.673 8.222 1.00 95.06 101 ALA A C 1
ATOM 734 O O . ALA A 1 101 ? 2.535 -7.175 8.898 1.00 95.06 101 ALA A O 1
ATOM 735 N N . GLY A 1 102 ? 0.754 -5.823 8.747 1.00 94.06 102 GLY A N 1
ATOM 736 C CA . GLY A 1 102 ? 0.766 -5.363 10.141 1.00 94.06 102 GLY A CA 1
ATOM 737 C C . GLY A 1 102 ? 1.770 -4.243 10.441 1.00 94.06 102 GLY A C 1
ATOM 738 O O . GLY A 1 102 ? 1.613 -3.557 11.446 1.00 94.06 102 GLY A O 1
ATOM 739 N N . SER A 1 103 ? 2.781 -4.046 9.587 1.00 91.12 103 SER A N 1
ATOM 740 C CA . SER A 1 103 ? 3.667 -2.877 9.601 1.00 91.12 103 SER A CA 1
ATOM 741 C C . SER A 1 103 ? 4.380 -2.682 8.258 1.00 91.12 103 SER A C 1
ATOM 743 O O . SER A 1 103 ? 4.584 -3.640 7.499 1.00 91.12 103 SER A O 1
ATOM 745 N N . GLN A 1 104 ? 4.846 -1.459 8.000 1.00 88.88 104 GLN A N 1
ATOM 746 C CA . GLN A 1 104 ? 5.717 -1.124 6.867 1.00 88.88 104 GLN A CA 1
ATOM 747 C C . GLN A 1 104 ? 6.985 -2.000 6.792 1.00 88.88 104 GLN A C 1
ATOM 749 O O . GLN A 1 104 ? 7.324 -2.479 5.712 1.00 88.88 104 GLN A O 1
ATOM 754 N N . GLU A 1 105 ? 7.668 -2.291 7.905 1.00 88.38 105 GLU A N 1
ATOM 755 C CA . GLU A 1 105 ? 8.868 -3.150 7.913 1.00 88.38 105 GLU A CA 1
ATOM 756 C C . GLU A 1 105 ? 8.540 -4.589 7.499 1.00 88.38 105 GLU A C 1
ATOM 758 O O . GLU A 1 105 ? 9.266 -5.208 6.714 1.00 88.38 105 GLU A O 1
ATOM 763 N N . SER A 1 106 ? 7.412 -5.110 7.988 1.00 91.38 106 SER A N 1
ATOM 764 C CA . SER A 1 106 ? 6.916 -6.439 7.627 1.00 91.38 106 SER A CA 1
ATOM 765 C C . SER A 1 106 ? 6.563 -6.500 6.137 1.00 91.38 106 SER A C 1
ATOM 767 O O . SER A 1 106 ? 6.887 -7.476 5.453 1.00 91.38 106 SER A O 1
ATOM 769 N N . PHE A 1 107 ? 5.982 -5.423 5.600 1.00 92.25 107 PHE A N 1
ATOM 770 C CA . PHE A 1 107 ? 5.682 -5.285 4.177 1.00 92.25 107 PHE A CA 1
ATOM 771 C C . PHE A 1 107 ? 6.955 -5.211 3.314 1.00 92.25 107 PHE A C 1
ATOM 773 O O . PHE A 1 107 ? 7.051 -5.922 2.314 1.00 92.25 107 PHE A O 1
ATOM 780 N N . ILE A 1 108 ? 7.977 -4.455 3.732 1.00 88.50 108 ILE A N 1
ATOM 781 C CA . ILE A 1 108 ? 9.308 -4.421 3.091 1.00 88.50 108 ILE A CA 1
ATOM 782 C C . ILE A 1 108 ? 9.943 -5.823 3.064 1.00 88.50 108 ILE A C 1
ATOM 784 O O . ILE A 1 108 ? 10.550 -6.221 2.063 1.00 88.50 108 ILE A O 1
ATOM 788 N N . GLY A 1 109 ? 9.755 -6.613 4.126 1.00 90.25 109 GLY A N 1
ATOM 789 C CA . GLY A 1 109 ? 10.132 -8.028 4.163 1.00 90.25 109 GLY A CA 1
ATOM 790 C C . GLY A 1 109 ? 9.458 -8.857 3.060 1.00 90.25 109 GLY A C 1
ATOM 791 O O . GLY A 1 109 ? 10.129 -9.634 2.374 1.00 90.25 109 GLY A O 1
ATOM 792 N N . LEU A 1 110 ? 8.157 -8.648 2.822 1.00 92.19 110 LEU A N 1
ATOM 793 C CA . LEU A 1 110 ? 7.431 -9.279 1.712 1.00 92.19 110 LEU A CA 1
ATOM 794 C C . LEU A 1 110 ? 7.948 -8.807 0.346 1.00 92.19 110 LEU A C 1
ATOM 796 O O . LEU A 1 110 ? 8.183 -9.647 -0.521 1.00 92.19 110 LEU A O 1
ATOM 800 N N . MET A 1 111 ? 8.170 -7.501 0.155 1.00 89.75 111 MET A N 1
ATOM 801 C CA . MET A 1 111 ? 8.687 -6.930 -1.099 1.00 89.75 111 MET A CA 1
ATOM 802 C C . MET A 1 111 ? 10.040 -7.549 -1.482 1.00 89.75 111 MET A C 1
ATOM 804 O O . MET A 1 111 ? 10.204 -8.042 -2.598 1.00 89.75 111 MET A O 1
ATOM 808 N N . ASN A 1 112 ? 10.979 -7.624 -0.533 1.00 88.50 112 ASN A N 1
ATOM 809 C CA . ASN A 1 112 ? 12.271 -8.297 -0.716 1.00 88.50 112 ASN A CA 1
ATOM 810 C C . ASN A 1 112 ? 12.120 -9.807 -0.974 1.00 88.50 112 ASN A C 1
ATOM 812 O O . ASN A 1 112 ? 12.790 -10.372 -1.843 1.00 88.50 112 ASN A O 1
ATOM 816 N N . GLY A 1 113 ? 11.214 -10.468 -0.248 1.00 90.88 113 GLY A N 1
ATOM 817 C CA . GLY A 1 113 ? 10.904 -11.884 -0.442 1.00 90.88 113 GLY A CA 1
ATOM 818 C C . GLY A 1 113 ? 10.331 -12.196 -1.828 1.00 90.88 113 GLY A C 1
ATOM 819 O O . GLY A 1 113 ? 10.601 -13.269 -2.370 1.00 90.88 113 GLY A O 1
ATOM 820 N N . TYR A 1 114 ? 9.569 -11.272 -2.419 1.00 90.56 114 TYR A N 1
ATOM 821 C CA . TYR A 1 114 ? 9.056 -11.396 -3.781 1.00 90.56 114 TYR A CA 1
ATOM 822 C C . TYR A 1 114 ? 10.091 -11.029 -4.842 1.00 90.56 114 TYR A C 1
ATOM 824 O O . TYR A 1 114 ? 10.222 -11.798 -5.790 1.00 90.56 114 TYR A O 1
ATOM 832 N N . ALA A 1 115 ? 10.879 -9.964 -4.659 1.00 85.31 115 ALA A N 1
ATOM 833 C CA . ALA A 1 115 ? 11.975 -9.614 -5.569 1.00 85.31 115 ALA A CA 1
ATOM 834 C C . ALA A 1 115 ? 12.929 -10.800 -5.792 1.00 85.31 115 ALA A C 1
ATOM 836 O O . ALA A 1 115 ? 13.155 -11.224 -6.926 1.00 85.31 115 ALA A O 1
ATOM 837 N N . LYS A 1 116 ? 13.363 -11.446 -4.700 1.00 86.75 116 LYS A N 1
ATOM 838 C CA . LYS A 1 116 ? 14.199 -12.654 -4.761 1.00 86.75 116 LYS A CA 1
ATOM 839 C C . LYS A 1 116 ? 13.532 -13.821 -5.505 1.00 86.75 116 LYS A C 1
ATOM 841 O O . LYS A 1 116 ? 14.224 -14.598 -6.155 1.00 86.75 116 LYS A O 1
ATOM 846 N N . LYS A 1 117 ? 12.205 -13.974 -5.410 1.00 85.75 117 LYS A N 1
ATOM 847 C CA . LYS A 1 117 ? 11.450 -15.041 -6.100 1.00 85.75 117 LYS A CA 1
ATOM 848 C C . LYS A 1 117 ? 11.251 -14.769 -7.589 1.00 85.75 117 LYS A C 1
ATOM 850 O O . LYS A 1 117 ? 11.184 -15.723 -8.356 1.00 85.75 117 LYS A O 1
ATOM 855 N N . THR A 1 118 ? 11.133 -13.506 -7.992 1.00 81.06 118 THR A N 1
ATOM 856 C CA . THR A 1 118 ? 10.949 -13.113 -9.398 1.00 81.06 118 THR A CA 1
ATOM 857 C C . THR A 1 118 ? 12.268 -12.924 -10.150 1.00 81.06 118 THR A C 1
ATOM 859 O O . THR A 1 118 ? 12.237 -12.604 -11.334 1.00 81.06 118 THR A O 1
ATOM 862 N N . GLY A 1 119 ? 13.417 -13.121 -9.491 1.00 78.19 119 GLY A N 1
ATOM 863 C CA . GLY A 1 119 ? 14.729 -12.829 -10.073 1.00 78.19 119 GLY A CA 1
ATOM 864 C C . GLY A 1 119 ? 14.972 -11.330 -10.273 1.00 78.19 119 GLY A C 1
ATOM 865 O O . GLY A 1 119 ? 15.741 -10.950 -11.149 1.00 78.19 119 GLY A O 1
ATOM 866 N N . SER A 1 120 ? 14.289 -10.481 -9.499 1.00 76.31 120 SER A N 1
ATOM 867 C CA . SER A 1 120 ? 14.555 -9.046 -9.458 1.00 76.31 120 SER A CA 1
ATOM 868 C C . SER A 1 120 ? 15.747 -8.773 -8.546 1.00 76.31 120 SER A C 1
ATOM 870 O O . SER A 1 120 ? 15.737 -9.157 -7.376 1.00 76.31 120 SER A O 1
ATOM 872 N N . ASP A 1 121 ? 16.736 -8.048 -9.064 1.00 71.31 121 ASP A N 1
ATOM 873 C CA . ASP A 1 121 ? 17.916 -7.602 -8.315 1.00 71.31 121 ASP A CA 1
ATOM 874 C C . ASP A 1 121 ? 17.626 -6.360 -7.432 1.00 71.31 121 ASP A C 1
ATOM 876 O O . ASP A 1 121 ? 18.546 -5.746 -6.891 1.00 71.31 121 ASP A O 1
ATOM 880 N N . GLN A 1 122 ? 16.355 -5.960 -7.282 1.00 72.75 122 GLN A N 1
ATOM 881 C CA . GLN A 1 122 ? 15.949 -4.842 -6.423 1.00 72.75 122 GLN A CA 1
ATOM 882 C C . GLN A 1 122 ? 15.954 -5.230 -4.939 1.00 72.75 122 GLN A C 1
ATOM 884 O O . GLN A 1 122 ? 15.324 -6.211 -4.538 1.00 72.75 122 GLN A O 1
ATOM 889 N N . HIS A 1 123 ? 16.587 -4.394 -4.111 1.00 75.88 123 HIS A N 1
ATOM 890 C CA . HIS A 1 123 ? 16.552 -4.513 -2.654 1.00 75.88 123 HIS A CA 1
ATOM 891 C C . HIS A 1 123 ? 15.884 -3.289 -2.015 1.00 75.88 123 HIS A C 1
ATOM 893 O O . HIS A 1 123 ? 16.289 -2.150 -2.248 1.00 75.88 123 HIS A O 1
ATOM 899 N N . TYR A 1 124 ? 14.856 -3.535 -1.205 1.00 80.19 124 TYR A N 1
ATOM 900 C CA . TYR A 1 124 ? 14.050 -2.518 -0.533 1.00 80.19 124 TYR A CA 1
ATOM 901 C C . TYR A 1 124 ? 14.538 -2.302 0.896 1.00 80.19 124 TYR A C 1
ATOM 903 O O . TYR A 1 124 ? 14.617 -3.260 1.668 1.00 80.19 124 TYR A O 1
ATOM 911 N N . LEU A 1 125 ? 14.820 -1.048 1.253 1.00 73.75 125 LEU A N 1
ATOM 912 C CA . LEU A 1 125 ? 15.177 -0.651 2.612 1.00 73.75 125 LEU A CA 1
ATOM 913 C C . LEU A 1 125 ? 14.048 0.156 3.274 1.00 73.75 125 LEU A C 1
ATOM 915 O O . LEU A 1 125 ? 13.234 0.770 2.572 1.00 73.75 125 LEU A O 1
ATOM 919 N N . PRO A 1 126 ? 14.038 0.226 4.620 1.00 68.25 126 PRO A N 1
ATOM 920 C CA . PRO A 1 126 ? 13.304 1.244 5.358 1.00 68.25 126 PRO A CA 1
ATOM 921 C C . PRO A 1 126 ? 13.865 2.639 5.032 1.00 68.25 126 PRO A C 1
ATOM 923 O O . PRO A 1 126 ? 14.807 3.124 5.655 1.00 68.25 126 PRO A O 1
ATOM 926 N N . ASP A 1 127 ? 13.287 3.280 4.022 1.00 62.66 127 ASP A N 1
ATOM 927 C CA . ASP A 1 127 ? 13.366 4.725 3.817 1.00 62.66 127 ASP A CA 1
ATOM 928 C C . ASP A 1 127 ? 12.259 5.356 4.659 1.00 62.66 127 ASP A C 1
ATOM 930 O O . ASP A 1 127 ? 11.099 4.960 4.533 1.00 62.66 127 ASP A O 1
ATOM 934 N N . GLY A 1 128 ? 12.610 6.297 5.537 1.00 52.59 128 GLY A N 1
ATOM 935 C CA . GLY A 1 128 ? 11.694 6.893 6.509 1.00 52.59 128 GLY A CA 1
ATOM 936 C C . GLY A 1 128 ? 10.566 7.677 5.839 1.00 52.59 128 GLY A C 1
ATOM 937 O O . GLY A 1 128 ? 10.677 8.889 5.686 1.00 52.59 128 GLY A O 1
ATOM 938 N N . ALA A 1 129 ? 9.512 6.963 5.435 1.00 48.03 129 ALA A N 1
ATOM 939 C CA . ALA A 1 129 ? 8.242 7.377 4.832 1.00 48.03 129 ALA A CA 1
ATOM 940 C C . ALA A 1 129 ? 8.267 8.372 3.642 1.00 48.03 129 ALA A C 1
ATOM 942 O O . ALA A 1 129 ? 7.203 8.646 3.088 1.00 48.03 129 ALA A O 1
ATOM 943 N N . ARG A 1 130 ? 9.429 8.844 3.156 1.00 50.75 130 ARG A N 1
ATOM 944 C CA . ARG A 1 130 ? 9.530 9.738 1.974 1.00 50.75 130 ARG A CA 1
ATOM 945 C C . ARG A 1 130 ? 8.934 9.123 0.710 1.00 50.75 130 ARG A C 1
ATOM 947 O O . ARG A 1 130 ? 8.391 9.834 -0.132 1.00 50.75 130 ARG A O 1
ATOM 954 N N . SER A 1 131 ? 9.024 7.801 0.610 1.00 55.62 131 SER A N 1
ATOM 955 C CA . SER A 1 131 ? 8.533 6.999 -0.513 1.00 55.62 131 SER A CA 1
ATOM 956 C C . SER A 1 131 ? 7.233 6.233 -0.200 1.00 55.62 131 SER A C 1
ATOM 958 O O . SER A 1 131 ? 6.722 5.512 -1.054 1.00 55.62 131 SER A O 1
ATOM 960 N N . GLY A 1 132 ? 6.707 6.352 1.027 1.00 54.50 132 GLY A N 1
ATOM 961 C CA . GLY A 1 132 ? 5.448 5.744 1.489 1.00 54.50 132 GLY A CA 1
ATOM 962 C C . GLY A 1 132 ? 5.387 4.210 1.593 1.00 54.50 132 GLY A C 1
ATOM 963 O O . GLY A 1 132 ? 4.385 3.689 2.057 1.00 54.50 132 GLY A O 1
ATOM 964 N N . CYS A 1 133 ? 6.409 3.462 1.168 1.00 58.16 133 CYS A N 1
ATOM 965 C CA . CYS A 1 133 ? 6.424 1.994 1.305 1.00 58.16 133 CYS A CA 1
ATOM 966 C C . CYS A 1 133 ? 7.834 1.404 1.412 1.00 58.16 133 CYS A C 1
ATOM 968 O O . CYS A 1 133 ? 8.057 0.489 2.194 1.00 58.16 133 CYS A O 1
ATOM 970 N N . ALA A 1 134 ? 8.771 1.909 0.607 1.00 53.75 134 ALA A N 1
ATOM 971 C CA . ALA A 1 134 ? 10.201 1.625 0.688 1.00 53.75 134 ALA A CA 1
ATOM 972 C C . ALA A 1 134 ? 10.967 2.625 -0.187 1.00 53.75 134 ALA A C 1
ATOM 974 O O . ALA A 1 134 ? 10.413 3.140 -1.157 1.00 53.75 134 ALA A O 1
ATOM 975 N N . GLY A 1 135 ? 12.254 2.807 0.083 1.00 52.72 135 GLY A N 1
ATOM 976 C CA . GLY A 1 135 ? 13.216 3.253 -0.921 1.00 52.72 135 GLY A CA 1
ATOM 977 C C . GLY A 1 135 ? 14.011 2.026 -1.350 1.00 52.72 135 GLY A C 1
ATOM 978 O O . GLY A 1 135 ? 14.552 1.328 -0.488 1.00 52.72 135 GLY A O 1
ATOM 979 N N . ALA A 1 136 ? 14.073 1.704 -2.646 1.00 49.16 136 ALA A N 1
ATOM 980 C CA . ALA A 1 136 ? 14.961 0.625 -3.086 1.00 49.16 136 ALA A CA 1
ATOM 981 C C . ALA A 1 136 ? 16.385 1.174 -3.220 1.00 49.16 136 ALA A C 1
ATOM 983 O O . ALA A 1 136 ? 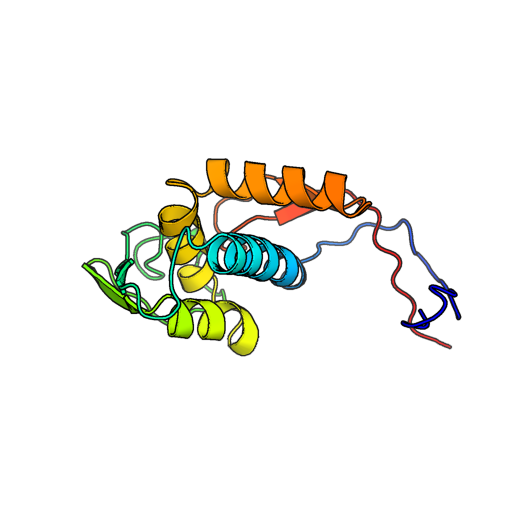16.723 1.841 -4.196 1.00 49.16 136 ALA A O 1
ATOM 984 N N . VAL A 1 137 ? 17.219 0.904 -2.217 1.00 45.78 137 VAL A N 1
ATOM 985 C CA . VAL A 1 137 ? 18.617 1.347 -2.172 1.00 45.78 137 VAL A CA 1
ATOM 986 C C . VAL A 1 137 ? 19.535 0.190 -2.565 1.00 45.78 137 VAL A C 1
ATOM 988 O O . VAL A 1 137 ? 20.467 -0.135 -1.838 1.00 45.78 137 VAL A O 1
ATOM 991 N N . GLN A 1 138 ? 19.283 -0.449 -3.715 1.00 45.16 138 GLN A N 1
ATOM 992 C CA . GLN A 1 138 ? 20.318 -1.154 -4.485 1.00 45.16 138 GLN A CA 1
ATOM 993 C C . GLN A 1 138 ? 19.842 -1.619 -5.868 1.00 45.16 138 GLN A C 1
ATOM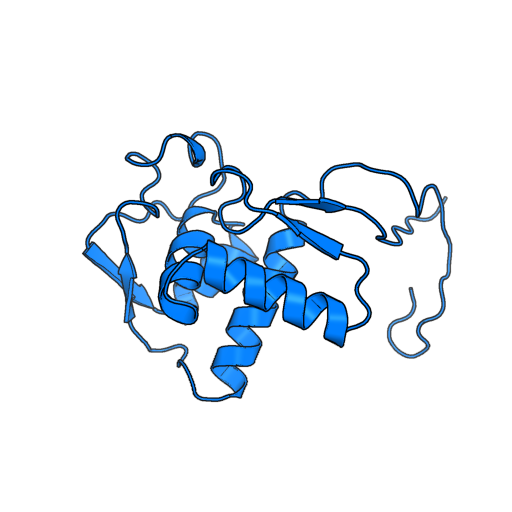 995 O O . GLN A 1 138 ? 18.659 -1.850 -6.107 1.00 45.16 138 GLN A O 1
ATOM 1000 N N . TYR A 1 139 ? 20.827 -1.728 -6.761 1.00 46.75 139 TYR A N 1
ATOM 1001 C CA . TYR A 1 139 ? 20.721 -2.105 -8.172 1.00 46.75 139 TYR A CA 1
ATOM 1002 C C . TYR A 1 139 ? 20.995 -3.603 -8.334 1.00 46.75 139 TYR A C 1
ATOM 1004 O O . TYR A 1 139 ? 21.763 -4.166 -7.555 1.00 46.75 139 TYR A O 1
ATOM 1012 N N . ARG A 1 140 ? 20.397 -4.281 -9.319 1.00 38.94 140 ARG A N 1
ATOM 1013 C CA . ARG A 1 140 ? 20.323 -3.889 -10.742 1.00 38.94 140 ARG A CA 1
ATOM 1014 C C . ARG A 1 140 ? 18.915 -3.641 -11.285 1.00 38.94 140 ARG A C 1
ATOM 1016 O O . ARG A 1 140 ? 17.963 -4.337 -10.948 1.00 38.94 140 ARG A O 1
ATOM 1023 N N . ALA A 1 141 ? 18.814 -2.703 -12.225 1.00 39.97 141 ALA A N 1
ATOM 1024 C CA . ALA A 1 141 ? 17.624 -2.489 -13.039 1.00 39.97 141 ALA A CA 1
ATOM 1025 C C . ALA A 1 141 ? 18.047 -2.164 -14.479 1.00 39.97 141 ALA A C 1
ATOM 1027 O O . ALA A 1 141 ? 18.571 -1.086 -14.749 1.00 39.97 141 ALA A O 1
ATOM 1028 N N . ARG A 1 142 ? 17.806 -3.095 -15.415 1.00 39.03 142 ARG A N 1
ATOM 1029 C CA . ARG A 1 142 ? 18.077 -2.882 -16.846 1.00 39.03 142 ARG A CA 1
ATOM 1030 C C . ARG A 1 142 ? 17.116 -1.842 -17.427 1.00 39.03 142 ARG A C 1
ATOM 1032 O O . ARG A 1 142 ? 16.053 -2.199 -17.939 1.00 39.03 142 ARG A O 1
ATOM 1039 N N . TYR A 1 143 ? 17.503 -0.572 -17.395 1.00 36.00 143 TYR A N 1
ATOM 1040 C CA . TYR A 1 143 ? 16.881 0.451 -18.229 1.00 36.00 143 TYR A CA 1
ATOM 1041 C C . TYR A 1 143 ? 17.426 0.366 -19.656 1.00 36.00 143 TYR A C 1
ATOM 1043 O O . TYR A 1 143 ? 18.627 0.244 -19.884 1.00 36.00 143 TYR A O 1
ATOM 1051 N N . GLY A 1 144 ? 16.515 0.415 -20.625 1.00 34.94 144 GLY A N 1
ATOM 1052 C CA . GLY A 1 144 ? 16.836 0.468 -22.045 1.00 34.94 144 GLY A CA 1
ATOM 1053 C C . GLY A 1 144 ? 15.903 1.453 -22.727 1.00 34.94 144 GLY A C 1
ATOM 1054 O O . GLY A 1 144 ? 14.736 1.135 -22.956 1.00 34.94 144 GLY A O 1
ATOM 1055 N N . ILE A 1 145 ? 16.425 2.638 -23.034 1.00 29.34 145 ILE A N 1
ATOM 1056 C CA . ILE A 1 145 ? 15.796 3.632 -23.907 1.00 29.34 145 ILE A CA 1
ATOM 1057 C C . IL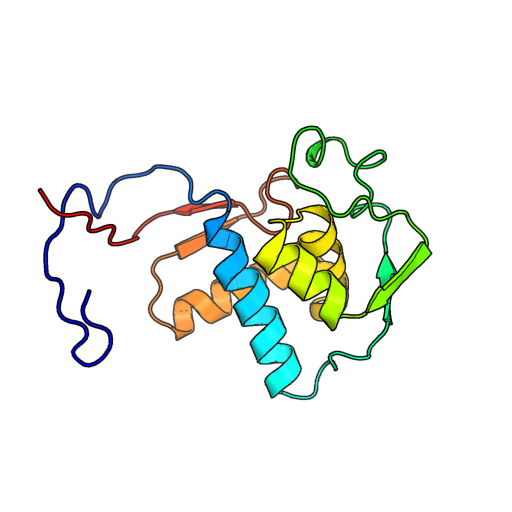E A 1 145 ? 16.735 3.781 -25.104 1.00 29.34 145 ILE A C 1
ATOM 1059 O O . ILE A 1 145 ? 17.943 3.900 -24.917 1.00 29.34 145 ILE A O 1
ATOM 1063 N N . ALA A 1 146 ? 16.196 3.683 -26.316 1.00 30.73 146 ALA A N 1
ATOM 1064 C CA . ALA A 1 146 ? 16.999 3.632 -27.532 1.00 30.73 146 ALA A CA 1
ATOM 1065 C C . ALA A 1 146 ? 17.417 5.029 -28.015 1.00 30.73 146 ALA A C 1
ATOM 1067 O O . ALA A 1 146 ? 16.599 5.952 -28.039 1.00 30.73 146 ALA A O 1
ATOM 1068 N N . GLY A 1 147 ? 18.669 5.115 -28.462 1.00 27.91 147 GLY A N 1
ATOM 1069 C CA . GLY A 1 147 ? 19.222 6.102 -29.388 1.00 27.91 147 GLY A CA 1
ATOM 1070 C C . GLY A 1 147 ? 20.118 5.363 -30.373 1.00 27.91 147 GLY A C 1
ATOM 1071 O O . GLY A 1 147 ? 20.765 4.393 -29.916 1.00 27.91 147 GLY A O 1
#

Radius of gyration: 15.92 Å; chains: 1; bounding box: 38×33×41 Å